Protein AF-A0A9D7XH21-F1 (afdb_monomer)

Secondary structure (DSSP, 8-state):
-HHHHHHHHHHHHHHHHHHHHHHHHHHHHT-------HHHHHHHHHHHHHHHHHHHHHHHHHHS-TT-HHHHHHHHHHHHHHHHHHHHTHHHHHHH-HHHHHHHHPPPPPHHHHHHHHTTSSPP--TT-HHHHHHHHTTSSS--HHHHHHHHHHHHHHHHT---

Mean predicted aligned error: 11.83 Å

Organism: NCBI:txid2981993

Nearest PDB structures (foldseek):
  3v5y-assembly4_D  TM=5.139E-01  e=1.428E+00  Homo sapiens
  3v5y-assembly1_A  TM=4.786E-01  e=1.506E+00  Homo sapiens
  6adq-assembly1_S  TM=3.654E-01  e=7.001E+00  Mycolicibacterium smegmatis MC2 51

Radius of gyration: 30.76 Å; Cα contacts (8 Å, |Δi|>4): 107; chains: 1; bounding box: 80×42×82 Å

Sequence (164 aa):
MLSIFKKLKFRNHFTVLASILSLIYLSLSFTTTKKDKPYTDLYFDSKTNFTASMDDLKNYIMEGNLSDQEVLSNIKIIIIRCRHFLKTMDFWWRYYEPIAYKKINGPLLVEWENEIFEKHEKPYKREGFGLSLALMYLEDKNITKDSLLHLIESAIKTIGCFFF

Foldseek 3Di:
DVVVVVVVVVVVVVVVVVVVVVVVVVVVVPPPPPPPPVVVVVLVVLLVVLLVLLVVLLVLLVPDDLVDPVSLVVSLVSLVVSVVSVVVCVVVCCPVPVVLCQQDANDDDDPVNQVVDVVPHPRDPPHRRLSVVLNVLSVDPDRDSVVSSVSSVSSSVSSPPDDD

Structure (mmCIF, N/CA/C/O backbone):
data_AF-A0A9D7XH21-F1
#
_entry.id   AF-A0A9D7XH21-F1
#
loop_
_atom_site.group_PDB
_atom_site.id
_atom_site.type_symbol
_atom_site.label_atom_id
_atom_site.label_alt_id
_atom_site.label_comp_id
_ato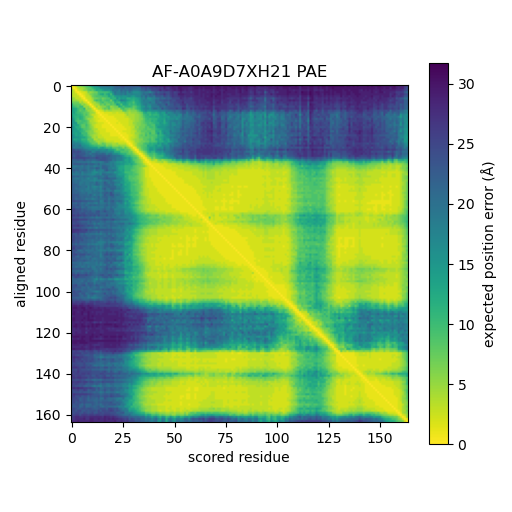m_site.label_asym_id
_atom_site.label_entity_id
_atom_site.label_seq_id
_atom_site.pdbx_PDB_ins_code
_atom_site.Cartn_x
_atom_site.Cartn_y
_atom_site.Cartn_z
_atom_site.occupancy
_atom_site.B_iso_or_equiv
_atom_site.auth_seq_id
_atom_site.auth_comp_id
_atom_site.auth_asym_id
_atom_site.auth_atom_id
_atom_site.pdbx_PDB_model_num
ATOM 1 N N . MET A 1 1 ? 58.608 4.704 -63.323 1.00 51.00 1 MET A N 1
ATOM 2 C CA . MET A 1 1 ? 58.122 3.694 -62.351 1.00 51.00 1 MET A CA 1
ATOM 3 C C . MET A 1 1 ? 57.861 4.257 -60.942 1.00 51.00 1 MET A C 1
ATOM 5 O O . MET A 1 1 ? 56.820 3.941 -60.384 1.00 51.00 1 MET A O 1
ATOM 9 N N . LEU A 1 2 ? 58.705 5.146 -60.387 1.00 54.78 2 LEU A N 1
ATOM 10 C CA . LEU A 1 2 ? 58.519 5.734 -59.036 1.00 54.78 2 LEU A CA 1
ATOM 11 C C . LEU A 1 2 ? 57.183 6.483 -58.802 1.00 54.78 2 LEU A C 1
ATOM 13 O O . LEU A 1 2 ? 56.647 6.458 -57.695 1.00 54.78 2 LEU A O 1
ATOM 17 N N . SER A 1 3 ? 56.639 7.148 -59.828 1.00 58.34 3 SER A N 1
ATOM 18 C CA . SER A 1 3 ? 55.398 7.942 -59.724 1.00 58.34 3 SER A CA 1
ATOM 19 C C . SER A 1 3 ? 54.155 7.077 -59.455 1.00 58.34 3 SER A C 1
ATOM 21 O O . SER A 1 3 ? 53.323 7.415 -58.613 1.00 58.34 3 SER A O 1
ATOM 23 N N . ILE A 1 4 ? 54.072 5.903 -60.091 1.00 57.84 4 ILE A N 1
ATOM 24 C CA . ILE A 1 4 ? 52.942 4.973 -59.942 1.00 57.84 4 ILE A CA 1
ATOM 25 C C . ILE A 1 4 ? 52.941 4.357 -58.538 1.00 57.84 4 ILE A C 1
ATOM 27 O O . ILE A 1 4 ? 51.895 4.315 -57.898 1.00 57.84 4 ILE A O 1
ATOM 31 N N . PHE A 1 5 ? 54.112 3.979 -58.011 1.00 54.84 5 PHE A N 1
ATOM 32 C CA . PHE A 1 5 ? 54.248 3.448 -56.649 1.00 54.84 5 PHE A CA 1
ATOM 33 C C . PHE A 1 5 ? 53.899 4.479 -55.566 1.00 54.84 5 PHE A C 1
ATOM 35 O O . PHE A 1 5 ? 53.228 4.133 -54.595 1.00 54.84 5 PHE A O 1
ATOM 42 N N . LYS A 1 6 ? 54.270 5.757 -55.746 1.00 54.91 6 LYS A N 1
ATOM 43 C CA . LYS A 1 6 ? 53.825 6.845 -54.853 1.00 54.91 6 LYS A CA 1
ATOM 44 C C . LYS A 1 6 ? 52.305 7.019 -54.883 1.00 54.91 6 LYS A C 1
ATOM 46 O O . LYS A 1 6 ? 51.694 7.135 -53.825 1.00 54.91 6 LYS A O 1
ATOM 51 N N . LYS A 1 7 ? 51.691 6.979 -56.070 1.00 56.06 7 LYS A N 1
ATOM 52 C CA . LYS A 1 7 ? 50.235 7.113 -56.245 1.00 56.06 7 LYS A CA 1
ATOM 53 C C . LYS A 1 7 ? 49.469 5.920 -55.652 1.00 56.06 7 LYS A C 1
ATOM 55 O O . LYS A 1 7 ? 48.429 6.118 -55.031 1.00 56.06 7 LYS A O 1
ATOM 60 N N . LEU A 1 8 ? 50.012 4.703 -55.771 1.00 55.62 8 LEU A N 1
ATOM 61 C CA . LEU A 1 8 ? 49.451 3.486 -55.169 1.00 55.62 8 LEU A CA 1
ATOM 62 C C . LEU A 1 8 ? 49.537 3.516 -53.635 1.00 55.62 8 LEU A C 1
ATOM 64 O O . LEU A 1 8 ? 48.551 3.239 -52.959 1.00 55.62 8 LEU A O 1
ATOM 68 N N . LYS A 1 9 ? 50.696 3.908 -53.087 1.00 58.12 9 LYS A N 1
ATOM 69 C CA . LYS A 1 9 ? 50.907 4.037 -51.638 1.00 58.12 9 LYS A CA 1
ATOM 70 C C . LYS A 1 9 ? 50.001 5.120 -51.040 1.00 58.12 9 LYS A C 1
ATOM 72 O O . LYS A 1 9 ? 49.374 4.892 -50.014 1.00 58.12 9 LYS A O 1
ATOM 77 N N . PHE A 1 10 ? 49.858 6.256 -51.724 1.00 60.00 10 PHE A N 1
ATOM 78 C CA . PHE A 1 10 ? 48.942 7.335 -51.339 1.00 60.00 10 PHE A CA 1
ATOM 79 C C . PHE A 1 10 ? 47.474 6.882 -51.358 1.00 60.00 10 PHE A C 1
ATOM 81 O O . PHE A 1 10 ? 46.757 7.116 -50.391 1.00 60.00 10 PHE A O 1
ATOM 88 N N . ARG A 1 11 ? 47.042 6.143 -52.391 1.00 65.44 11 ARG A N 1
ATOM 89 C CA . ARG A 1 11 ? 45.690 5.558 -52.465 1.00 65.44 11 ARG A CA 1
ATOM 90 C C . ARG A 1 11 ? 45.389 4.633 -51.281 1.00 65.44 11 ARG A C 1
ATOM 92 O O . ARG A 1 11 ? 44.303 4.724 -50.719 1.00 65.44 11 ARG A O 1
ATOM 99 N N . ASN A 1 12 ? 46.358 3.819 -50.861 1.00 71.31 12 ASN A N 1
ATOM 100 C CA . ASN A 1 12 ? 46.206 2.930 -49.707 1.00 71.31 12 ASN A CA 1
ATOM 101 C C . ASN A 1 12 ? 46.100 3.703 -48.378 1.00 71.31 12 ASN A C 1
ATOM 103 O O . ASN A 1 12 ? 45.361 3.296 -47.487 1.00 71.31 12 ASN A O 1
ATOM 107 N N . HIS A 1 13 ? 46.786 4.843 -48.243 1.00 76.00 13 HIS A N 1
ATOM 108 C CA . HIS A 1 13 ? 46.625 5.713 -47.073 1.00 76.00 13 HIS A CA 1
ATOM 109 C C . HIS A 1 13 ? 45.232 6.359 -47.022 1.00 76.00 13 HIS A C 1
ATOM 111 O O . HIS A 1 13 ? 44.646 6.432 -45.946 1.00 76.00 13 HIS A O 1
ATOM 117 N N . PHE A 1 14 ? 44.665 6.752 -48.170 1.00 82.25 14 PHE A N 1
ATOM 118 C CA . PHE A 1 14 ? 43.292 7.271 -48.243 1.00 82.25 14 PHE A CA 1
ATOM 119 C C . PHE A 1 14 ? 42.244 6.215 -47.897 1.00 82.25 14 PHE A C 1
ATOM 121 O O . PHE A 1 14 ? 41.312 6.515 -47.155 1.00 82.25 14 PHE A O 1
ATOM 128 N N . THR A 1 15 ? 42.398 4.978 -48.380 1.00 82.12 15 THR A N 1
ATOM 129 C CA . THR A 1 15 ? 41.472 3.892 -48.026 1.00 82.12 15 THR A CA 1
ATOM 130 C C . THR A 1 15 ? 41.544 3.557 -46.541 1.00 82.12 15 THR A C 1
ATOM 132 O O . THR A 1 15 ? 40.501 3.377 -45.923 1.00 82.12 15 THR A O 1
ATOM 135 N N . VAL A 1 16 ? 42.747 3.552 -45.948 1.00 84.81 16 VAL A N 1
ATOM 136 C CA . VAL A 1 16 ? 42.929 3.339 -44.501 1.00 84.81 16 VAL A CA 1
ATOM 137 C C . VAL A 1 16 ? 42.276 4.468 -43.698 1.00 84.81 16 VAL A C 1
ATOM 139 O O . VAL A 1 16 ? 41.514 4.200 -42.769 1.00 84.81 16 VAL A O 1
ATOM 142 N N . LEU A 1 17 ? 42.495 5.726 -44.087 1.00 87.62 17 LEU A N 1
ATOM 143 C CA . LEU A 1 17 ? 41.891 6.880 -43.419 1.00 87.62 17 LEU A CA 1
ATOM 144 C C . LEU A 1 17 ? 40.355 6.856 -43.512 1.00 87.62 17 LEU A C 1
ATOM 146 O O . LEU A 1 17 ? 39.676 7.077 -42.512 1.00 87.62 17 LEU A O 1
ATOM 150 N N . ALA A 1 18 ? 39.807 6.521 -44.684 1.00 88.19 18 ALA A N 1
ATOM 151 C CA . ALA A 1 18 ? 38.368 6.388 -44.893 1.00 88.19 18 ALA A CA 1
ATOM 152 C C . ALA A 1 18 ? 37.764 5.253 -44.051 1.00 88.19 18 ALA A C 1
ATOM 154 O O . ALA A 1 18 ? 36.704 5.434 -43.456 1.00 88.19 18 ALA A O 1
ATOM 155 N N . SER A 1 19 ? 38.452 4.111 -43.936 1.00 86.81 19 SER A N 1
ATOM 156 C CA . SER A 1 19 ? 38.000 3.018 -43.069 1.00 86.81 19 SER A CA 1
ATOM 157 C C . SER A 1 19 ? 38.019 3.393 -41.586 1.00 86.81 19 SER A C 1
ATOM 159 O O . SER A 1 19 ? 37.079 3.054 -40.874 1.00 86.81 19 SER A O 1
ATOM 161 N N . ILE A 1 20 ? 39.019 4.154 -41.124 1.00 90.12 20 ILE A N 1
ATOM 162 C CA . ILE A 1 20 ? 39.082 4.643 -39.737 1.00 90.12 20 ILE A CA 1
ATOM 163 C C . ILE A 1 20 ? 37.941 5.629 -39.464 1.00 90.12 20 ILE A C 1
ATOM 165 O O . ILE A 1 20 ? 37.239 5.492 -38.466 1.00 90.12 20 ILE A O 1
ATOM 169 N N . LEU A 1 21 ? 37.703 6.582 -40.371 1.00 91.00 21 LEU A N 1
ATOM 170 C CA . LEU A 1 21 ? 36.593 7.534 -40.261 1.00 91.00 21 LEU A CA 1
ATOM 171 C C . LEU A 1 21 ? 35.230 6.834 -40.270 1.00 91.00 21 LEU A C 1
ATOM 173 O O . LEU A 1 21 ? 34.357 7.188 -39.483 1.00 91.00 21 LEU A O 1
ATOM 177 N N . SER A 1 22 ? 35.058 5.808 -41.107 1.00 87.69 22 SER A N 1
ATOM 178 C CA . SER A 1 22 ? 33.842 4.991 -41.127 1.00 87.69 22 SER A CA 1
ATOM 179 C C . SER A 1 22 ? 33.650 4.217 -39.822 1.00 87.69 22 SER A C 1
ATOM 181 O O . SER A 1 22 ? 32.522 4.131 -39.344 1.00 87.69 22 SER A O 1
ATOM 183 N N . LEU A 1 23 ? 34.726 3.697 -39.221 1.00 87.12 23 LEU A N 1
ATOM 184 C CA . LEU A 1 23 ? 34.661 2.998 -37.936 1.00 87.12 23 LEU A CA 1
ATOM 185 C C . LEU A 1 23 ? 34.271 3.945 -36.793 1.00 87.12 23 LEU A C 1
ATOM 187 O O . LEU A 1 23 ? 33.457 3.582 -35.948 1.00 87.12 23 LEU A O 1
ATOM 191 N N . ILE A 1 24 ? 34.823 5.163 -36.793 1.00 88.44 24 ILE A N 1
ATOM 192 C CA . ILE A 1 24 ? 34.488 6.219 -35.827 1.00 88.44 24 ILE A CA 1
ATOM 193 C C . ILE A 1 24 ? 33.030 6.664 -36.001 1.00 88.44 24 ILE A C 1
ATOM 195 O O . ILE A 1 24 ? 32.310 6.842 -35.024 1.00 88.44 24 ILE A O 1
ATOM 199 N N . TYR A 1 25 ? 32.560 6.816 -37.240 1.00 88.25 25 TYR A N 1
ATOM 200 C CA . TYR A 1 25 ? 31.166 7.167 -37.507 1.00 88.25 25 TYR A CA 1
ATOM 201 C C . TYR A 1 25 ? 30.200 6.073 -37.033 1.00 88.25 25 TYR A C 1
ATOM 203 O O . TYR A 1 25 ? 29.202 6.368 -36.377 1.00 88.25 25 TYR A O 1
ATOM 211 N N . LEU A 1 26 ? 30.519 4.803 -37.304 1.00 85.50 26 LEU A N 1
ATOM 212 C CA . LEU A 1 26 ? 29.721 3.671 -36.835 1.00 85.50 26 LEU A CA 1
ATOM 213 C C . LEU A 1 26 ? 29.692 3.601 -35.304 1.00 85.50 26 LEU A C 1
ATOM 215 O O . LEU A 1 26 ? 28.616 3.428 -34.741 1.00 85.50 26 LEU A O 1
ATOM 219 N N . SER A 1 27 ? 30.822 3.795 -34.616 1.00 81.44 27 SER A N 1
ATOM 220 C CA . SER A 1 27 ? 30.853 3.765 -33.147 1.00 81.44 27 SER A CA 1
ATOM 221 C C . SER A 1 27 ? 30.068 4.913 -32.505 1.00 81.44 27 SER A C 1
ATOM 223 O O . SER A 1 27 ? 29.413 4.701 -31.486 1.00 81.44 27 SER A O 1
ATOM 225 N N . LEU A 1 28 ? 30.047 6.098 -33.123 1.00 80.69 28 LEU A N 1
ATOM 226 C CA . LEU A 1 28 ? 29.204 7.216 -32.686 1.00 80.69 28 LEU A CA 1
ATOM 227 C C . LEU A 1 28 ? 27.711 6.986 -32.986 1.00 80.69 28 LEU A C 1
ATOM 229 O O . LEU A 1 28 ? 26.853 7.418 -32.212 1.00 80.69 28 LEU A O 1
ATOM 233 N N . SER A 1 29 ? 27.382 6.263 -34.061 1.00 81.06 29 SER A N 1
ATOM 234 C CA . SER A 1 29 ? 25.996 5.942 -34.430 1.00 81.06 29 SER A CA 1
ATOM 235 C C . SER A 1 29 ? 25.322 4.958 -33.467 1.00 81.06 29 SER A C 1
ATOM 237 O O . SER A 1 29 ? 24.096 4.932 -33.395 1.00 81.06 29 SER A O 1
ATOM 239 N N . PHE A 1 30 ? 26.098 4.165 -32.721 1.00 71.50 30 PHE A N 1
ATOM 240 C CA . PHE A 1 30 ? 25.590 3.267 -31.678 1.00 71.50 30 PHE A CA 1
ATOM 241 C C . PHE A 1 30 ? 25.536 3.914 -30.289 1.00 71.50 30 PHE A C 1
ATOM 243 O O . PHE A 1 30 ? 25.385 3.204 -29.293 1.00 71.50 30 PHE A O 1
ATOM 250 N N . THR A 1 31 ? 25.625 5.244 -30.184 1.00 65.75 31 THR A N 1
ATOM 251 C CA . THR A 1 31 ? 25.331 5.907 -28.911 1.00 65.75 31 THR A CA 1
ATOM 252 C C . THR A 1 31 ? 23.868 5.665 -28.561 1.00 65.75 31 THR A C 1
ATOM 254 O O . THR A 1 31 ? 22.942 6.233 -29.132 1.00 65.75 31 THR A O 1
ATOM 257 N N . THR A 1 32 ? 23.645 4.750 -27.621 1.00 61.28 32 THR A N 1
ATOM 258 C CA . THR A 1 32 ? 22.331 4.536 -27.041 1.00 61.28 32 THR A CA 1
ATOM 259 C C . THR A 1 32 ? 21.981 5.812 -26.289 1.00 61.28 32 THR A C 1
ATOM 261 O O . THR A 1 32 ? 22.457 6.029 -25.173 1.00 61.28 32 THR A O 1
ATOM 264 N N . THR A 1 33 ? 21.161 6.678 -26.885 1.00 63.72 33 THR A N 1
ATOM 265 C CA . THR A 1 33 ? 20.379 7.634 -26.101 1.00 63.72 33 THR A CA 1
ATOM 266 C C . THR A 1 33 ? 19.731 6.812 -24.995 1.00 63.72 33 THR A C 1
ATOM 268 O O . THR A 1 33 ? 19.117 5.788 -25.317 1.00 63.72 33 THR A O 1
ATOM 271 N N . LYS A 1 34 ? 19.950 7.166 -23.717 1.00 63.28 34 LYS A N 1
ATOM 272 C CA . LYS A 1 34 ? 19.290 6.494 -22.588 1.00 63.28 34 LYS A CA 1
ATOM 273 C C . LYS A 1 34 ? 17.840 6.278 -22.997 1.00 63.28 34 LYS A C 1
ATOM 275 O O . LYS A 1 34 ? 17.137 7.236 -23.297 1.00 63.28 34 LYS A O 1
ATOM 280 N N . LYS A 1 35 ? 17.449 5.015 -23.153 1.00 61.44 35 LYS A N 1
ATOM 281 C CA . LYS A 1 35 ? 16.075 4.685 -23.496 1.00 61.44 35 LYS A CA 1
ATOM 282 C C . LYS A 1 35 ? 15.302 5.044 -22.238 1.00 61.44 35 LYS A C 1
ATOM 284 O O . LYS A 1 35 ? 15.401 4.295 -21.267 1.00 61.44 35 LYS A O 1
ATOM 289 N N . ASP A 1 36 ? 14.639 6.198 -22.230 1.00 67.19 36 ASP A N 1
ATOM 290 C CA . ASP A 1 36 ? 13.644 6.503 -21.210 1.00 67.19 36 ASP A CA 1
ATOM 291 C C . ASP A 1 36 ? 12.739 5.276 -21.145 1.00 67.19 36 ASP A C 1
ATOM 293 O O . ASP A 1 36 ? 12.237 4.798 -22.172 1.00 67.19 36 ASP A O 1
ATOM 297 N N . LYS A 1 37 ? 12.634 4.675 -19.963 1.00 78.31 37 LYS A N 1
ATOM 298 C CA . LYS A 1 37 ? 11.740 3.548 -19.733 1.00 78.31 37 LYS A CA 1
ATOM 299 C C . LYS A 1 37 ? 10.547 4.115 -18.970 1.00 78.31 37 LYS A C 1
ATOM 301 O O . LYS A 1 37 ? 10.375 3.789 -17.798 1.00 78.31 37 LYS A O 1
ATOM 306 N N . PRO A 1 38 ? 9.683 4.914 -19.630 1.00 81.81 38 PRO A N 1
ATOM 307 C CA . PRO A 1 38 ? 8.610 5.639 -18.953 1.00 81.81 38 PRO A CA 1
ATOM 308 C C . PRO A 1 38 ? 7.707 4.703 -18.147 1.00 81.81 38 PRO A C 1
ATOM 310 O O . PRO A 1 38 ? 7.156 5.087 -17.127 1.00 81.81 38 PRO A O 1
ATOM 313 N N . TYR A 1 39 ? 7.593 3.445 -18.576 1.00 83.06 39 TYR A N 1
ATOM 314 C CA . TYR A 1 39 ? 6.829 2.421 -17.881 1.00 83.06 39 TYR A CA 1
ATOM 315 C C . TYR A 1 39 ? 7.455 1.955 -16.558 1.00 83.06 39 TYR A C 1
ATOM 317 O O . TYR A 1 39 ? 6.735 1.758 -15.583 1.00 83.06 39 TYR A O 1
ATOM 325 N N . THR A 1 40 ? 8.778 1.752 -16.511 1.00 85.19 40 THR A N 1
ATOM 326 C CA . THR A 1 40 ? 9.445 1.355 -15.260 1.00 85.19 40 THR A CA 1
ATOM 327 C C . THR A 1 40 ? 9.511 2.523 -14.299 1.00 85.19 40 THR A C 1
ATOM 329 O O . THR A 1 40 ? 9.272 2.335 -13.112 1.00 85.19 40 THR A O 1
ATOM 332 N N . ASP A 1 41 ? 9.773 3.719 -14.820 1.00 89.12 41 ASP A N 1
ATOM 333 C CA . ASP A 1 41 ? 9.858 4.933 -14.014 1.00 89.12 41 ASP A CA 1
ATOM 334 C C . ASP A 1 41 ? 8.493 5.217 -13.374 1.00 89.12 41 ASP A C 1
ATOM 336 O O . ASP A 1 41 ? 8.392 5.311 -12.154 1.00 89.12 41 ASP A O 1
ATOM 340 N N . LEU A 1 42 ? 7.411 5.149 -14.162 1.00 90.19 42 LEU A N 1
ATOM 341 C CA . LEU A 1 42 ? 6.043 5.280 -13.656 1.00 90.19 42 LEU A CA 1
ATOM 342 C C . LEU A 1 42 ? 5.702 4.244 -12.573 1.00 90.19 42 LEU A C 1
ATOM 344 O O . LEU A 1 42 ? 4.997 4.574 -11.619 1.00 90.19 42 LEU A O 1
ATOM 348 N N . TYR A 1 43 ? 6.178 3.002 -12.693 1.00 89.12 43 TYR A N 1
ATOM 349 C CA . TYR A 1 43 ? 5.972 1.979 -11.665 1.00 89.12 43 TYR A CA 1
ATOM 350 C C . TYR A 1 43 ? 6.653 2.354 -10.341 1.00 89.12 43 TYR A C 1
ATOM 352 O O . TYR A 1 43 ? 6.007 2.312 -9.288 1.00 89.12 43 TYR A O 1
ATOM 360 N N . PHE A 1 44 ? 7.933 2.737 -10.383 1.00 89.25 44 PHE A N 1
ATOM 361 C CA . PHE A 1 44 ? 8.685 3.109 -9.183 1.00 89.25 44 PHE A CA 1
ATOM 362 C C . PHE A 1 44 ? 8.167 4.407 -8.558 1.00 89.25 44 PHE A C 1
ATOM 364 O O . PHE A 1 44 ? 8.015 4.473 -7.335 1.00 89.25 44 PHE A O 1
ATOM 371 N N . ASP A 1 45 ? 7.800 5.391 -9.377 1.00 91.56 45 ASP A N 1
ATOM 372 C CA . ASP A 1 45 ? 7.172 6.631 -8.925 1.00 91.56 45 ASP A CA 1
ATOM 373 C C . ASP A 1 45 ? 5.832 6.343 -8.245 1.00 91.56 45 ASP A C 1
ATOM 375 O O . ASP A 1 45 ? 5.575 6.798 -7.130 1.00 91.56 45 ASP A O 1
ATOM 379 N N . SER A 1 46 ? 4.989 5.509 -8.862 1.00 91.94 46 SER A N 1
ATOM 380 C CA . SER A 1 46 ? 3.700 5.124 -8.282 1.00 91.94 46 SER A CA 1
ATOM 381 C C . SER A 1 46 ? 3.887 4.385 -6.954 1.00 91.94 46 SER A C 1
ATOM 383 O O . SER A 1 46 ? 3.202 4.699 -5.983 1.00 91.94 46 SER A O 1
ATOM 385 N N . LYS A 1 47 ? 4.837 3.442 -6.867 1.00 91.12 47 LYS A N 1
ATOM 386 C CA . LYS A 1 47 ? 5.164 2.731 -5.617 1.00 91.12 47 LYS A CA 1
ATOM 387 C C . LYS A 1 47 ? 5.617 3.697 -4.517 1.00 91.12 47 LYS A C 1
ATOM 389 O O . LYS A 1 47 ? 5.178 3.567 -3.373 1.00 91.12 47 LYS A O 1
ATOM 394 N N . THR A 1 48 ? 6.447 4.676 -4.862 1.00 92.31 48 THR A N 1
ATOM 395 C CA . THR A 1 48 ? 6.949 5.689 -3.922 1.00 92.31 48 THR A CA 1
ATOM 396 C C . THR A 1 48 ? 5.808 6.571 -3.413 1.00 92.31 48 THR A C 1
ATOM 398 O O . THR A 1 48 ? 5.619 6.704 -2.206 1.00 92.31 48 THR A O 1
ATOM 401 N N . ASN A 1 49 ? 4.967 7.071 -4.320 1.00 93.94 49 ASN A N 1
ATOM 402 C CA . ASN A 1 49 ? 3.796 7.888 -3.992 1.00 93.94 49 ASN A CA 1
ATOM 403 C C . ASN A 1 49 ? 2.769 7.131 -3.132 1.00 93.94 49 ASN A C 1
ATOM 405 O O . ASN A 1 49 ? 2.160 7.704 -2.224 1.00 93.94 49 ASN A O 1
ATOM 409 N N . PHE A 1 50 ? 2.587 5.832 -3.384 1.00 94.00 50 PHE A N 1
ATOM 410 C CA . PHE A 1 50 ? 1.720 4.993 -2.562 1.00 94.00 50 PHE A CA 1
ATOM 411 C C . PHE A 1 50 ? 2.286 4.776 -1.160 1.00 94.00 50 PHE A C 1
ATOM 413 O O . PHE A 1 50 ? 1.541 4.876 -0.191 1.00 94.00 50 PHE A O 1
ATOM 420 N N . THR A 1 51 ? 3.595 4.535 -1.044 1.00 93.31 51 THR A N 1
ATOM 421 C CA . THR A 1 51 ? 4.274 4.423 0.259 1.00 93.31 51 THR A CA 1
ATOM 422 C C . THR A 1 51 ? 4.062 5.688 1.085 1.00 93.31 51 THR A C 1
ATOM 424 O O . THR A 1 51 ? 3.583 5.598 2.210 1.00 93.31 51 THR A O 1
ATOM 427 N N . ALA A 1 52 ? 4.289 6.861 0.487 1.00 94.31 52 ALA A N 1
ATOM 428 C CA . ALA A 1 52 ? 4.059 8.141 1.152 1.00 94.31 52 ALA A CA 1
ATOM 429 C C . ALA A 1 52 ? 2.598 8.307 1.612 1.00 94.31 52 ALA A C 1
ATOM 431 O O . ALA A 1 52 ? 2.346 8.682 2.750 1.00 94.31 52 ALA A O 1
ATOM 432 N N . SER A 1 53 ? 1.624 7.931 0.773 1.00 94.56 53 SER A N 1
ATOM 433 C CA . SER A 1 53 ? 0.199 7.987 1.144 1.00 94.56 53 SER A CA 1
ATOM 434 C C . SER A 1 53 ? -0.152 7.067 2.322 1.00 94.56 53 SER A C 1
ATOM 436 O O . SER A 1 53 ? -1.037 7.382 3.118 1.00 94.56 53 SER A O 1
ATOM 438 N N . MET A 1 54 ? 0.516 5.915 2.427 1.00 94.81 54 MET A N 1
ATOM 439 C CA . MET A 1 54 ? 0.335 4.978 3.536 1.00 94.81 54 MET A CA 1
ATOM 440 C C . MET A 1 54 ? 0.981 5.492 4.827 1.00 94.81 54 MET A C 1
ATOM 442 O O . MET A 1 54 ? 0.401 5.321 5.900 1.00 94.81 54 MET A O 1
ATOM 446 N N . ASP A 1 55 ? 2.135 6.152 4.728 1.00 95.25 55 ASP A N 1
ATOM 447 C CA . ASP A 1 55 ? 2.782 6.813 5.863 1.00 95.25 55 ASP A CA 1
ATOM 448 C C . ASP A 1 55 ? 1.947 7.998 6.370 1.00 95.25 55 ASP A C 1
ATOM 450 O O . ASP A 1 55 ? 1.744 8.129 7.577 1.00 95.25 55 ASP A O 1
ATOM 454 N N . ASP A 1 56 ? 1.363 8.796 5.471 1.00 95.44 56 ASP A N 1
ATOM 455 C CA . ASP A 1 56 ? 0.425 9.866 5.830 1.00 95.44 56 ASP A CA 1
ATOM 456 C C . ASP A 1 56 ? -0.788 9.318 6.595 1.00 95.44 56 ASP A C 1
ATOM 458 O O . ASP A 1 56 ? -1.182 9.864 7.626 1.00 95.44 56 ASP A O 1
ATOM 462 N N . LEU A 1 57 ? -1.368 8.206 6.125 1.00 96.25 57 LEU A N 1
ATOM 463 C CA . LEU A 1 57 ? -2.461 7.522 6.819 1.00 96.25 57 LEU A CA 1
ATOM 464 C C . LEU A 1 57 ? -2.034 7.063 8.218 1.00 96.25 57 LEU A C 1
ATOM 466 O O . LEU A 1 57 ? -2.772 7.266 9.183 1.00 96.25 57 LEU A O 1
ATOM 470 N N . LYS A 1 58 ? -0.851 6.452 8.336 1.00 96.62 58 LYS A N 1
ATOM 471 C CA . LYS A 1 58 ? -0.304 6.020 9.624 1.00 96.62 58 LYS A CA 1
ATOM 472 C C . LYS A 1 58 ? -0.168 7.206 10.581 1.00 96.62 58 LYS A C 1
ATOM 474 O O . LYS A 1 58 ? -0.658 7.124 11.706 1.00 96.62 58 LYS A O 1
ATOM 479 N N . ASN A 1 59 ? 0.447 8.299 10.137 1.00 96.19 59 ASN A N 1
ATOM 480 C CA . ASN A 1 59 ? 0.650 9.495 10.954 1.00 96.19 59 ASN A CA 1
ATOM 481 C C . ASN A 1 59 ? -0.689 10.107 11.384 1.00 96.19 59 ASN A C 1
ATOM 483 O O . ASN A 1 59 ? -0.878 10.400 12.563 1.00 96.19 59 ASN A O 1
ATOM 487 N N . TYR A 1 60 ? -1.664 10.178 10.473 1.00 96.31 60 TYR A N 1
ATOM 488 C CA . TYR A 1 60 ? -3.005 10.672 10.784 1.00 96.31 60 TYR A CA 1
ATOM 489 C C . TYR A 1 60 ? -3.705 9.833 11.868 1.00 96.31 60 TYR A C 1
ATOM 491 O O . TYR A 1 60 ? -4.334 10.378 12.772 1.00 96.31 60 TYR A O 1
ATOM 499 N N . ILE A 1 61 ? -3.559 8.503 11.832 1.00 95.75 61 ILE A N 1
ATOM 500 C CA . ILE A 1 61 ? -4.087 7.612 12.881 1.00 95.75 61 ILE A CA 1
ATOM 501 C C . ILE A 1 61 ? -3.335 7.804 14.208 1.00 95.75 61 ILE A C 1
ATOM 503 O O .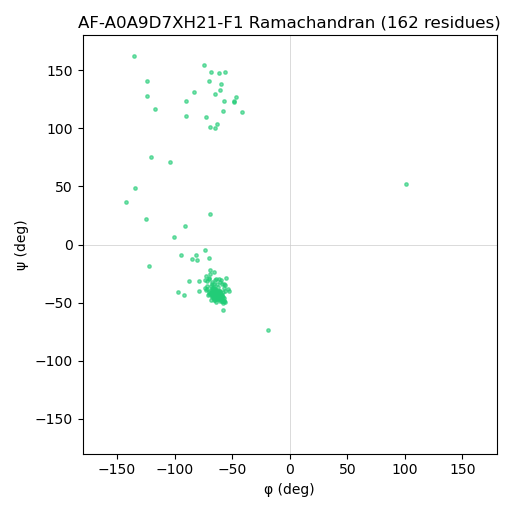 ILE A 1 61 ? -3.948 7.767 15.279 1.00 95.75 61 ILE A O 1
ATOM 507 N N . MET A 1 62 ? -2.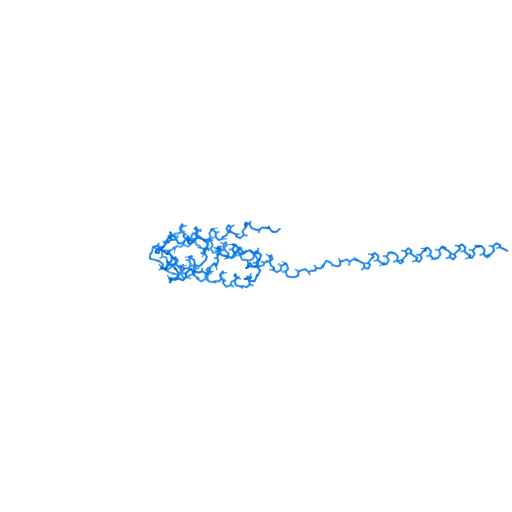013 7.989 14.162 1.00 95.75 62 MET A N 1
ATOM 508 C CA . MET A 1 62 ? -1.193 8.196 15.358 1.00 95.75 62 MET A CA 1
ATOM 509 C C . MET A 1 62 ? -1.575 9.486 16.089 1.00 95.75 62 MET A C 1
ATOM 511 O O . MET A 1 62 ? -1.773 9.456 17.306 1.00 95.75 62 MET A O 1
ATOM 515 N N . GLU A 1 63 ? -1.731 10.584 15.355 1.00 94.56 63 GLU A N 1
ATOM 516 C CA . GLU A 1 63 ? -2.055 11.910 15.892 1.00 94.56 63 GLU A CA 1
ATOM 517 C C . GLU A 1 63 ? -3.545 12.059 16.238 1.00 94.56 63 GLU A C 1
ATOM 519 O O . GLU A 1 63 ? -3.900 12.753 17.191 1.00 94.56 63 GLU A O 1
ATOM 524 N N . GLY A 1 64 ? -4.426 11.369 15.508 1.00 91.75 64 GLY A N 1
ATOM 525 C CA . GLY A 1 64 ? -5.873 11.477 15.655 1.00 91.75 64 GLY A CA 1
ATOM 526 C C . GLY A 1 64 ? -6.428 10.921 16.972 1.00 91.75 64 GLY A C 1
ATOM 527 O O . GLY A 1 64 ? -5.934 9.938 17.540 1.00 91.75 64 GLY A O 1
ATOM 528 N N . ASN A 1 65 ? -7.519 11.527 17.447 1.00 92.62 65 ASN A N 1
ATOM 529 C CA . ASN A 1 65 ? -8.335 10.990 18.533 1.00 92.62 65 ASN A CA 1
ATOM 530 C C . ASN A 1 65 ? -9.445 10.096 17.958 1.00 92.62 65 ASN A C 1
ATOM 532 O O . ASN A 1 65 ? -10.382 10.596 17.347 1.00 92.62 65 ASN A O 1
ATOM 536 N N . LEU A 1 66 ? -9.364 8.781 18.177 1.00 89.88 66 LEU A N 1
ATOM 537 C CA . LEU A 1 66 ? -10.321 7.814 17.616 1.00 89.88 66 LEU A CA 1
ATOM 538 C C . LEU A 1 66 ? -11.702 7.825 18.289 1.00 89.88 66 LEU A C 1
ATOM 540 O O . LEU A 1 66 ? -12.597 7.125 17.831 1.00 89.88 66 LEU A O 1
ATOM 544 N N . SER A 1 67 ? -11.885 8.611 19.351 1.00 89.69 67 SER A N 1
ATOM 545 C CA . SER A 1 67 ? -13.209 8.872 19.927 1.00 89.69 67 SER A CA 1
ATOM 546 C C . SER A 1 67 ? -13.988 9.942 19.154 1.00 89.69 67 SER A C 1
ATOM 548 O O . SER A 1 67 ? -15.181 10.116 19.394 1.00 89.69 67 SER A O 1
ATOM 550 N N . ASP A 1 68 ? -13.321 10.687 18.268 1.00 93.25 68 ASP A N 1
ATOM 551 C CA . ASP A 1 68 ? -13.938 11.724 17.449 1.00 93.25 68 ASP A CA 1
ATOM 552 C C . ASP A 1 68 ? -14.448 11.140 16.125 1.00 93.25 68 ASP A C 1
ATOM 554 O O . ASP A 1 68 ? -13.699 10.568 15.327 1.00 93.25 68 ASP A O 1
ATOM 558 N N . GLN A 1 69 ? -15.742 11.325 15.875 1.00 91.94 69 GLN A N 1
ATOM 559 C CA . GLN A 1 69 ? -16.404 10.839 14.674 1.00 91.94 69 GLN A CA 1
ATOM 560 C C . GLN A 1 69 ? -15.884 11.517 13.398 1.00 91.94 69 GLN A C 1
ATOM 562 O O . GLN A 1 69 ? -15.865 10.887 12.338 1.00 91.94 69 GLN A O 1
ATOM 567 N N . GLU A 1 70 ? -15.438 12.774 13.478 1.00 94.12 70 GLU A N 1
ATOM 568 C CA . GLU A 1 70 ? -14.848 13.475 12.336 1.00 94.12 70 GLU A CA 1
ATOM 569 C C . GLU A 1 70 ? -13.510 12.838 11.944 1.00 94.12 70 GLU A C 1
ATOM 571 O O . GLU A 1 70 ? -13.278 12.535 10.771 1.00 94.12 70 GLU A O 1
ATOM 576 N N . VAL A 1 71 ? -12.666 12.534 12.933 1.00 94.75 71 VAL A N 1
ATOM 577 C CA . VAL A 1 71 ? -11.390 11.834 12.730 1.00 94.75 71 VAL A CA 1
ATOM 578 C C . VAL A 1 71 ? -11.624 10.453 12.118 1.00 94.75 71 VAL A C 1
ATOM 580 O O . VAL A 1 71 ? -10.971 10.108 11.133 1.00 94.75 71 VAL A O 1
ATOM 583 N N . LEU A 1 72 ? -12.581 9.675 12.635 1.00 93.81 72 LEU A N 1
ATOM 584 C CA . LEU A 1 72 ? -12.920 8.357 12.080 1.00 93.81 72 LEU A CA 1
ATOM 585 C C . LEU A 1 72 ? -13.396 8.445 10.623 1.00 93.81 72 LEU A C 1
ATOM 587 O O . LEU A 1 72 ? -12.961 7.658 9.776 1.00 93.81 72 LEU A O 1
ATOM 591 N N . SER A 1 73 ? -14.245 9.428 10.311 1.00 94.69 73 SER A N 1
ATOM 592 C CA . SER A 1 73 ? -14.703 9.695 8.944 1.00 94.69 73 SER A CA 1
ATOM 593 C C . SER A 1 73 ? -13.531 10.032 8.014 1.00 94.69 73 SER A C 1
ATOM 595 O O . SER A 1 73 ? -13.412 9.475 6.919 1.00 94.69 73 SER A O 1
ATOM 597 N N . ASN A 1 74 ? -12.601 10.869 8.473 1.00 96.25 74 ASN A N 1
ATOM 598 C CA . ASN A 1 74 ? -11.418 11.239 7.704 1.00 96.25 74 ASN A CA 1
ATOM 599 C C . ASN A 1 74 ? -10.466 10.055 7.487 1.00 96.25 74 ASN A C 1
ATOM 601 O O . ASN A 1 74 ? -10.004 9.854 6.364 1.00 96.25 74 ASN A O 1
ATOM 605 N N . ILE A 1 75 ? -10.232 9.211 8.500 1.00 96.06 75 ILE A N 1
ATOM 606 C CA . ILE A 1 75 ? -9.456 7.969 8.336 1.00 96.06 75 ILE A CA 1
ATOM 607 C C . ILE A 1 75 ? -10.106 7.092 7.259 1.00 96.06 75 ILE A C 1
ATOM 609 O O . ILE A 1 75 ? -9.417 6.609 6.358 1.00 96.06 75 ILE A O 1
ATOM 613 N N . LYS A 1 76 ? -11.435 6.921 7.300 1.00 95.25 76 LYS A N 1
ATOM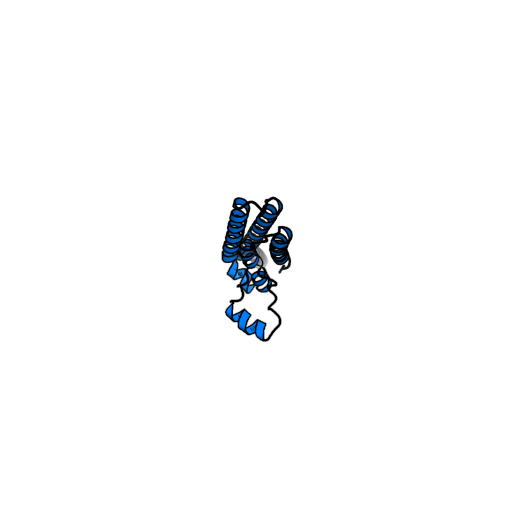 614 C CA . LYS A 1 76 ? -12.185 6.148 6.298 1.00 95.25 76 LYS A CA 1
ATOM 615 C C . LYS A 1 76 ? -11.974 6.700 4.885 1.00 95.25 76 LYS A C 1
ATOM 617 O O . LYS A 1 76 ? -11.682 5.931 3.967 1.00 95.25 76 LYS A O 1
ATOM 622 N N . ILE A 1 77 ? -12.047 8.020 4.711 1.00 95.50 77 ILE A N 1
ATOM 623 C CA . ILE A 1 77 ? -11.787 8.691 3.428 1.00 95.50 77 ILE A CA 1
ATOM 624 C C . ILE A 1 77 ? -10.348 8.441 2.952 1.00 95.50 77 ILE A C 1
ATOM 626 O O . ILE A 1 77 ? -10.140 8.093 1.787 1.00 95.50 77 ILE A O 1
ATOM 630 N N . ILE A 1 78 ? -9.353 8.567 3.835 1.00 95.75 78 ILE A N 1
ATOM 631 C CA . ILE A 1 78 ? -7.941 8.352 3.488 1.00 95.75 78 ILE A CA 1
ATOM 632 C C . ILE A 1 78 ? -7.696 6.889 3.090 1.00 95.75 78 ILE A C 1
ATOM 634 O O . ILE A 1 78 ? -7.038 6.643 2.076 1.00 95.75 78 ILE A O 1
ATOM 638 N N . ILE A 1 79 ? -8.264 5.917 3.813 1.00 94.94 79 ILE A N 1
ATOM 639 C CA . ILE A 1 79 ? -8.185 4.489 3.458 1.00 94.94 79 ILE A CA 1
ATOM 640 C C . ILE A 1 79 ? -8.774 4.255 2.063 1.00 94.94 79 ILE A C 1
ATOM 642 O O . ILE A 1 79 ? -8.133 3.621 1.224 1.00 94.94 79 ILE A O 1
ATOM 646 N N . ILE A 1 80 ? -9.966 4.789 1.782 1.00 93.25 80 ILE A N 1
ATOM 647 C CA . ILE A 1 80 ? -10.615 4.668 0.468 1.00 93.25 80 ILE A CA 1
ATOM 648 C C . ILE A 1 80 ? -9.725 5.270 -0.626 1.00 93.25 80 ILE A C 1
ATOM 650 O O . ILE A 1 80 ? -9.506 4.635 -1.660 1.00 93.25 80 ILE A O 1
ATOM 654 N N . ARG A 1 81 ? -9.138 6.447 -0.385 1.00 94.38 81 ARG A N 1
ATOM 655 C CA . ARG A 1 81 ? -8.198 7.087 -1.314 1.00 94.38 81 ARG A CA 1
ATOM 656 C C . ARG A 1 81 ? -6.972 6.212 -1.581 1.00 94.38 81 ARG A C 1
ATOM 658 O O . ARG A 1 81 ? -6.600 6.045 -2.740 1.00 94.38 81 ARG A O 1
ATOM 665 N N . CYS A 1 82 ? -6.389 5.602 -0.549 1.00 94.62 82 CYS A N 1
ATOM 666 C CA . CYS A 1 82 ? -5.266 4.673 -0.700 1.00 94.62 82 CYS A CA 1
ATOM 667 C C . CYS A 1 82 ? -5.657 3.454 -1.546 1.00 94.62 82 CYS A C 1
ATOM 669 O O . CYS A 1 82 ? -4.916 3.056 -2.442 1.00 94.62 82 CYS A O 1
ATOM 671 N N . ARG A 1 83 ? -6.853 2.891 -1.335 1.00 92.19 83 ARG A N 1
ATOM 672 C CA . ARG A 1 83 ? -7.363 1.773 -2.147 1.00 92.19 83 ARG A CA 1
ATOM 673 C C . ARG A 1 83 ? -7.580 2.168 -3.609 1.00 92.19 83 ARG A C 1
ATOM 675 O O . ARG A 1 83 ? -7.227 1.400 -4.503 1.00 92.19 83 ARG A O 1
ATOM 682 N N . HIS A 1 84 ? -8.111 3.364 -3.865 1.00 91.12 84 HIS A N 1
ATOM 683 C CA . HIS A 1 84 ? -8.235 3.900 -5.223 1.00 91.12 84 HIS A CA 1
ATOM 684 C C . HIS A 1 84 ? -6.874 4.117 -5.883 1.00 91.12 84 HIS A C 1
ATOM 686 O O . HIS A 1 84 ? -6.711 3.767 -7.049 1.00 91.12 84 HIS A O 1
ATOM 692 N N . PHE A 1 85 ? -5.887 4.629 -5.145 1.00 92.81 85 PHE A N 1
ATOM 693 C CA . PHE A 1 85 ? -4.523 4.767 -5.648 1.00 92.81 85 PHE A CA 1
ATOM 694 C C . PHE A 1 85 ? -3.928 3.402 -6.000 1.00 92.81 85 PHE A C 1
ATOM 696 O O . PHE A 1 85 ? -3.431 3.206 -7.101 1.00 92.81 85 PHE A O 1
ATOM 703 N N . LEU A 1 86 ? -4.060 2.408 -5.121 1.00 90.62 86 LEU A N 1
ATOM 704 C CA . LEU A 1 86 ? -3.596 1.052 -5.406 1.00 90.62 86 LEU A CA 1
ATOM 705 C C . LEU A 1 86 ? -4.279 0.458 -6.650 1.00 90.62 86 LEU A C 1
ATOM 707 O O . LEU A 1 86 ? -3.668 -0.319 -7.381 1.00 90.62 86 LEU A O 1
ATOM 711 N N . LYS A 1 87 ? -5.528 0.849 -6.942 1.00 90.50 87 LYS A N 1
ATOM 712 C CA . LYS A 1 87 ? -6.231 0.404 -8.150 1.00 90.50 87 LYS A CA 1
ATOM 713 C C . LYS A 1 87 ? -5.564 0.893 -9.441 1.00 90.50 87 LYS A C 1
ATOM 715 O O . LYS A 1 87 ? -5.640 0.187 -10.444 1.00 90.50 87 LYS A O 1
ATOM 720 N N . THR A 1 88 ? -4.887 2.043 -9.432 1.00 89.38 88 THR A N 1
ATOM 721 C CA . THR A 1 88 ? -4.175 2.555 -10.619 1.00 89.38 88 THR A CA 1
ATOM 722 C C . THR A 1 88 ? -2.934 1.721 -10.947 1.00 89.38 88 THR A C 1
ATOM 724 O O . THR A 1 88 ? -2.593 1.558 -12.115 1.00 89.38 88 THR A O 1
ATOM 727 N N . MET A 1 89 ? -2.312 1.120 -9.929 1.00 89.25 89 MET A N 1
ATOM 728 C CA . MET A 1 89 ? -1.150 0.229 -10.045 1.00 89.25 89 MET A CA 1
ATOM 729 C C . MET A 1 89 ? -1.499 -1.268 -9.959 1.00 89.25 89 MET A C 1
ATOM 731 O O . MET A 1 89 ? -0.600 -2.111 -9.943 1.00 89.25 89 MET A O 1
ATOM 735 N N . ASP A 1 90 ? -2.794 -1.604 -9.923 1.00 87.19 90 ASP A N 1
ATOM 736 C CA . ASP A 1 90 ? -3.332 -2.962 -9.746 1.00 87.19 90 ASP A CA 1
ATOM 737 C C . ASP A 1 90 ? -2.736 -3.950 -10.743 1.00 87.19 90 ASP A C 1
ATOM 739 O O . ASP A 1 90 ? -2.390 -5.066 -10.371 1.00 87.19 90 ASP A O 1
ATOM 743 N N . PHE A 1 91 ? -2.561 -3.521 -11.995 1.00 86.25 91 PHE A N 1
ATOM 744 C CA . PHE A 1 91 ? -1.941 -4.345 -13.024 1.00 86.25 91 PHE A CA 1
ATOM 745 C C . PHE A 1 91 ? -0.533 -4.788 -12.608 1.00 86.25 91 PHE A C 1
ATOM 747 O O . PHE A 1 91 ? -0.268 -5.983 -12.528 1.00 86.25 91 PHE A O 1
ATOM 754 N N . TRP A 1 92 ? 0.360 -3.850 -12.284 1.00 88.75 92 TRP A N 1
ATOM 755 C CA . TRP A 1 92 ? 1.734 -4.183 -11.908 1.00 88.75 92 TRP A CA 1
ATOM 756 C C . TRP A 1 92 ? 1.785 -5.064 -10.674 1.00 88.75 92 TRP A C 1
ATOM 758 O O . TRP A 1 92 ? 2.453 -6.089 -10.674 1.00 88.75 92 TRP A O 1
ATOM 768 N N . TRP A 1 93 ? 1.055 -4.687 -9.632 1.00 87.81 93 TRP A N 1
ATOM 769 C CA . TRP A 1 93 ? 1.169 -5.354 -8.343 1.00 87.81 93 TRP A CA 1
ATOM 770 C C . TRP A 1 93 ? 0.526 -6.732 -8.354 1.00 87.81 93 TRP A C 1
ATOM 772 O O . TRP A 1 93 ? 1.015 -7.636 -7.690 1.00 87.81 93 TRP A O 1
ATOM 782 N N . ARG A 1 94 ? -0.519 -6.948 -9.154 1.00 85.88 94 ARG A N 1
ATOM 783 C CA . ARG A 1 94 ? -1.119 -8.275 -9.292 1.00 85.88 94 ARG A CA 1
ATOM 784 C C . ARG A 1 94 ? -0.192 -9.273 -9.986 1.00 85.88 94 ARG A C 1
ATOM 786 O O . ARG A 1 94 ? -0.263 -10.454 -9.663 1.00 85.88 94 ARG A O 1
ATOM 793 N N . TYR A 1 95 ? 0.656 -8.823 -10.912 1.00 86.88 95 TYR A N 1
ATOM 794 C CA . TYR A 1 95 ? 1.547 -9.711 -11.668 1.00 86.88 95 TYR A CA 1
ATOM 795 C C . TYR A 1 95 ? 2.960 -9.794 -11.092 1.00 86.88 95 TYR A C 1
ATOM 797 O O . TYR A 1 95 ? 3.523 -10.882 -11.034 1.00 86.88 95 TYR A O 1
ATOM 805 N N . TYR A 1 96 ? 3.523 -8.671 -10.657 1.00 85.62 96 TYR A N 1
ATOM 806 C CA . TYR A 1 96 ? 4.876 -8.622 -10.111 1.00 85.62 96 TYR A CA 1
ATOM 807 C C . TYR A 1 96 ? 4.913 -8.903 -8.610 1.00 85.62 96 TYR A C 1
ATOM 809 O O . TYR A 1 96 ? 5.872 -9.500 -8.139 1.00 85.62 96 TYR A O 1
ATOM 817 N N . GLU A 1 97 ? 3.863 -8.529 -7.871 1.00 86.50 97 GLU A N 1
ATOM 818 C CA . GLU A 1 97 ? 3.840 -8.571 -6.403 1.00 86.50 97 GLU A CA 1
ATOM 819 C C . GLU A 1 97 ? 2.539 -9.180 -5.829 1.00 86.50 97 GLU A C 1
ATOM 821 O O . GLU A 1 97 ? 1.918 -8.605 -4.924 1.00 86.50 97 GLU A O 1
ATOM 826 N N . PRO A 1 98 ? 2.070 -10.346 -6.322 1.00 85.88 98 PRO A N 1
ATOM 827 C CA . PRO A 1 98 ? 0.737 -10.871 -6.002 1.00 85.88 98 PRO A CA 1
ATOM 828 C C . PRO A 1 98 ? 0.514 -11.094 -4.501 1.00 85.88 98 PRO A C 1
ATOM 830 O O . PRO A 1 98 ? -0.587 -10.885 -3.985 1.00 85.88 98 PRO A O 1
ATOM 833 N N . ILE A 1 99 ? 1.566 -11.489 -3.776 1.00 84.88 99 ILE A N 1
ATOM 834 C CA . ILE A 1 99 ? 1.522 -11.689 -2.323 1.00 84.88 99 ILE A CA 1
ATOM 835 C C . ILE A 1 99 ? 1.330 -10.348 -1.610 1.00 84.88 99 ILE A C 1
ATOM 837 O O . ILE A 1 99 ? 0.521 -10.257 -0.682 1.00 84.88 99 ILE A O 1
ATOM 841 N N . ALA A 1 100 ? 2.046 -9.307 -2.044 1.00 86.12 100 ALA A N 1
ATOM 842 C CA . ALA A 1 100 ? 1.925 -7.975 -1.470 1.00 86.12 100 ALA A CA 1
ATOM 843 C C . ALA A 1 100 ? 0.543 -7.382 -1.736 1.00 86.12 100 ALA A C 1
ATOM 845 O O . ALA A 1 100 ? -0.117 -6.897 -0.818 1.00 86.12 100 ALA A O 1
ATOM 846 N N . TYR A 1 101 ? 0.073 -7.506 -2.978 1.00 88.06 101 TYR A N 1
ATOM 847 C CA . TYR A 1 101 ? -1.250 -7.053 -3.371 1.00 88.06 101 TYR A CA 1
ATOM 848 C C . TYR A 1 101 ? -2.344 -7.701 -2.520 1.00 88.06 101 TYR A C 1
ATOM 850 O O . TYR A 1 101 ? -3.190 -6.995 -1.964 1.00 88.06 101 TYR A O 1
ATOM 858 N N . LYS A 1 102 ? -2.289 -9.033 -2.353 1.00 85.50 102 LYS A N 1
ATOM 859 C CA . LYS A 1 102 ? -3.226 -9.755 -1.490 1.00 85.50 102 LYS A CA 1
ATOM 860 C C . LYS A 1 102 ? -3.177 -9.187 -0.077 1.00 85.50 102 LYS A C 1
ATOM 862 O O . LYS A 1 102 ? -4.217 -8.799 0.424 1.00 85.50 102 LYS A O 1
ATOM 867 N N . LYS A 1 103 ? -1.988 -9.028 0.513 1.00 85.44 103 LYS A N 1
ATOM 868 C CA . LYS A 1 103 ? -1.832 -8.541 1.891 1.00 85.44 103 LYS A CA 1
ATOM 869 C C . LYS A 1 103 ? -2.385 -7.138 2.149 1.00 85.44 103 LYS A C 1
ATOM 871 O O . LYS A 1 103 ? -2.838 -6.871 3.261 1.00 85.44 103 LYS A O 1
ATOM 876 N N . ILE A 1 104 ? -2.337 -6.257 1.153 1.00 89.50 104 ILE A N 1
ATOM 877 C CA . ILE A 1 104 ? -2.730 -4.849 1.294 1.00 89.50 104 ILE A CA 1
ATOM 878 C C . ILE A 1 104 ? -4.202 -4.633 0.934 1.00 89.50 104 ILE A C 1
ATOM 880 O O . ILE A 1 104 ? -4.902 -3.915 1.645 1.00 89.50 104 ILE A O 1
ATOM 884 N N . ASN A 1 105 ? -4.681 -5.248 -0.151 1.00 85.62 105 ASN A N 1
ATOM 885 C CA . ASN A 1 105 ? -6.022 -5.019 -0.704 1.00 85.62 105 ASN A CA 1
ATOM 886 C C . ASN A 1 105 ? -6.655 -6.307 -1.242 1.00 85.62 105 ASN A C 1
ATOM 888 O O . ASN A 1 105 ? -7.347 -6.307 -2.261 1.00 85.62 105 ASN A O 1
ATOM 892 N N . GLY A 1 106 ? -6.406 -7.423 -0.562 1.00 78.12 106 GLY A N 1
ATOM 893 C CA . GLY A 1 106 ? -7.030 -8.694 -0.880 1.00 78.12 106 GLY A CA 1
ATOM 894 C C . GLY A 1 106 ? -8.560 -8.596 -0.852 1.00 78.12 106 GLY A C 1
ATOM 895 O O . GLY A 1 106 ? -9.121 -7.795 -0.089 1.00 78.12 106 GLY A O 1
ATOM 896 N N . PRO A 1 107 ? -9.243 -9.395 -1.689 1.00 72.31 107 PRO A N 1
ATOM 897 C CA . PRO A 1 107 ? -10.692 -9.501 -1.643 1.00 72.31 107 PRO A CA 1
ATOM 898 C C . PRO A 1 107 ? -11.102 -10.114 -0.308 1.00 72.31 107 PRO A C 1
ATOM 900 O O . PRO A 1 107 ? -10.573 -11.154 0.074 1.00 72.31 107 PRO A O 1
ATOM 90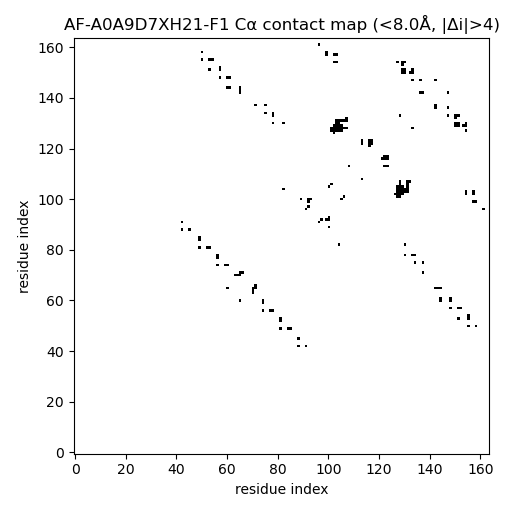3 N N . LEU A 1 108 ? -12.035 -9.480 0.397 1.00 65.62 108 LEU A N 1
ATOM 904 C CA . LEU A 1 108 ? -12.611 -10.083 1.593 1.00 65.62 108 LEU A CA 1
ATOM 905 C C . LEU A 1 108 ? -13.263 -11.413 1.207 1.00 65.62 108 LEU A C 1
ATOM 907 O O . LEU A 1 108 ? -13.905 -11.504 0.160 1.00 65.62 108 LEU A O 1
ATOM 911 N N . LEU A 1 109 ? -13.068 -12.430 2.042 1.00 62.81 109 LEU A N 1
ATOM 912 C CA . LEU A 1 109 ? -13.733 -13.717 1.867 1.00 62.81 109 LEU A CA 1
ATOM 913 C C . LEU A 1 109 ? -15.240 -13.495 1.938 1.00 62.81 109 LEU A C 1
ATOM 915 O O . LEU A 1 109 ? -15.712 -12.782 2.830 1.00 62.81 109 LEU A O 1
ATOM 919 N N . VAL A 1 110 ? -15.980 -14.071 0.994 1.00 61.78 110 VAL A N 1
ATOM 920 C CA . VAL A 1 110 ? -17.432 -13.909 0.988 1.00 61.78 110 VAL A CA 1
ATOM 921 C C . VAL A 1 110 ? -18.011 -14.688 2.168 1.00 61.78 110 VAL A C 1
ATOM 923 O O . VAL A 1 110 ? -17.535 -15.776 2.482 1.00 61.78 110 VAL A O 1
ATOM 926 N N . GLU A 1 111 ? -19.023 -14.141 2.845 1.00 60.84 111 GLU A N 1
ATOM 927 C CA . GLU A 1 111 ? -19.594 -14.750 4.059 1.00 60.84 111 GLU A CA 1
ATOM 928 C C . GLU A 1 111 ? -20.011 -16.212 3.837 1.00 60.84 111 GLU A C 1
ATOM 930 O O . GLU A 1 111 ? -19.709 -17.063 4.668 1.00 60.84 111 GLU A O 1
ATOM 935 N N . TRP A 1 112 ? -20.567 -16.535 2.663 1.00 59.78 112 TRP A N 1
ATOM 936 C CA . TRP A 1 112 ? -20.936 -17.908 2.306 1.00 59.78 112 TRP A CA 1
ATOM 937 C C . TRP A 1 112 ? -19.733 -18.836 2.067 1.00 59.78 112 TRP A C 1
ATOM 939 O O . TRP A 1 112 ? -19.843 -20.038 2.297 1.00 59.78 112 TRP A O 1
ATOM 949 N N . GLU A 1 113 ? -18.581 -18.313 1.629 1.00 59.72 113 GLU A N 1
ATOM 950 C CA . GLU A 1 113 ? -17.346 -19.103 1.554 1.00 59.72 113 GLU A CA 1
ATOM 951 C C . GLU A 1 113 ? -16.889 -19.430 2.980 1.00 59.72 113 GLU A C 1
ATOM 953 O O . GLU A 1 113 ? -16.671 -20.595 3.307 1.00 59.72 113 GLU A O 1
ATOM 958 N N . ASN A 1 114 ? -16.850 -18.435 3.872 1.00 60.19 114 ASN A N 1
ATOM 959 C CA . ASN A 1 114 ? -16.458 -18.653 5.266 1.00 60.19 114 ASN A CA 1
ATOM 960 C C . ASN A 1 114 ? -17.389 -19.627 6.000 1.00 60.19 114 ASN A C 1
ATOM 962 O O . ASN A 1 114 ? -16.884 -20.487 6.705 1.00 60.19 114 ASN A O 1
ATOM 966 N N . GLU A 1 115 ? -18.710 -19.566 5.818 1.00 63.84 115 GLU A N 1
ATOM 967 C CA . GLU A 1 115 ? -19.647 -20.485 6.490 1.00 63.84 115 GLU A CA 1
ATOM 968 C C . GLU A 1 115 ? -19.448 -21.954 6.085 1.00 63.84 115 GLU A C 1
ATOM 970 O O . GLU A 1 115 ? -19.515 -22.858 6.925 1.00 63.84 115 GLU A O 1
ATOM 975 N N . ILE A 1 116 ? -19.184 -22.209 4.800 1.00 62.62 116 ILE A N 1
ATOM 976 C CA . ILE A 1 116 ? -18.922 -23.562 4.298 1.00 62.62 116 ILE A CA 1
ATOM 977 C C . ILE A 1 116 ? -17.565 -24.060 4.810 1.00 62.62 116 ILE A C 1
ATOM 979 O O . ILE A 1 116 ? -17.453 -25.220 5.214 1.00 62.62 116 ILE A O 1
ATOM 983 N N . PHE A 1 117 ? -16.545 -23.197 4.836 1.00 59.19 117 PHE A N 1
ATOM 984 C CA . PHE A 1 117 ? -15.195 -23.580 5.249 1.00 59.19 117 PHE A CA 1
ATOM 985 C C . PHE A 1 117 ? -15.030 -23.663 6.774 1.00 59.19 117 PHE A C 1
ATOM 987 O O . PHE A 1 117 ? -14.434 -24.622 7.243 1.00 59.19 117 PHE A O 1
ATOM 994 N N . GLU A 1 118 ? -15.606 -22.766 7.576 1.00 63.19 118 GLU A N 1
ATOM 995 C CA . GLU A 1 118 ? -15.504 -22.778 9.050 1.00 63.19 118 GLU A CA 1
ATOM 996 C C . GLU A 1 118 ? -16.190 -23.993 9.693 1.00 63.19 118 GLU A C 1
ATOM 998 O O . GLU A 1 118 ? -15.816 -24.421 10.786 1.00 63.19 118 GLU A O 1
ATOM 1003 N N . LYS A 1 119 ? -17.167 -24.601 9.004 1.00 66.81 119 LYS A N 1
ATOM 1004 C CA . LYS A 1 119 ? -17.800 -25.856 9.435 1.00 66.81 119 LYS A CA 1
ATOM 1005 C C . LYS A 1 119 ? -16.861 -27.066 9.331 1.00 66.81 119 LYS A C 1
ATOM 1007 O O . LYS A 1 119 ? -17.061 -28.053 10.042 1.00 66.81 119 LYS A O 1
ATOM 1012 N N . HIS A 1 120 ? -15.868 -27.013 8.442 1.00 67.75 120 HIS A N 1
ATOM 1013 C CA . HIS A 1 120 ? -15.021 -28.157 8.085 1.00 67.75 120 HIS A CA 1
ATOM 1014 C C . HIS A 1 120 ? -13.519 -27.923 8.310 1.00 67.75 120 HIS A C 1
ATOM 1016 O O . HIS A 1 120 ? -12.763 -28.885 8.432 1.00 67.75 120 HIS A O 1
ATOM 1022 N N . GLU A 1 121 ? -13.087 -26.672 8.423 1.00 56.84 121 GLU A N 1
ATOM 1023 C CA . GLU A 1 121 ? -11.704 -26.249 8.597 1.00 56.84 121 GLU A CA 1
ATOM 1024 C C . GLU A 1 121 ? -11.599 -25.164 9.673 1.00 56.84 121 GLU A C 1
ATOM 1026 O O . GLU A 1 121 ? -12.573 -24.527 10.072 1.00 56.84 121 GLU A O 1
ATOM 1031 N N . LYS A 1 122 ? -10.380 -24.954 10.179 1.00 57.22 122 LYS A N 1
ATOM 1032 C CA . LYS A 1 122 ? -10.119 -23.847 11.105 1.00 57.22 122 LYS A CA 1
ATOM 1033 C C . LYS A 1 122 ? -10.417 -22.517 10.398 1.00 57.22 122 LYS A C 1
ATOM 1035 O O . LYS A 1 122 ? -10.139 -22.432 9.202 1.00 57.22 122 LYS A O 1
ATOM 1040 N N . PRO A 1 123 ? -10.891 -21.480 11.121 1.00 56.75 123 PRO A N 1
ATOM 1041 C CA . PRO A 1 123 ? -11.210 -20.186 10.530 1.00 56.75 123 PRO A CA 1
ATOM 1042 C C . PRO A 1 123 ? -10.094 -19.713 9.610 1.00 56.75 123 PRO A C 1
ATOM 1044 O O . PRO A 1 123 ? -8.922 -19.686 10.015 1.00 56.75 123 PRO A O 1
ATOM 1047 N N . TYR A 1 124 ? -10.450 -19.375 8.368 1.00 54.81 124 TYR A N 1
ATOM 1048 C CA . TYR A 1 124 ? -9.476 -18.898 7.400 1.00 54.81 124 TYR A CA 1
ATOM 1049 C C . TYR A 1 124 ? -8.777 -17.678 7.998 1.00 54.81 124 TYR A C 1
ATOM 1051 O O . TYR A 1 124 ? -9.412 -16.700 8.402 1.00 54.81 124 TYR A O 1
ATOM 1059 N N . LYS A 1 125 ? -7.447 -17.740 8.096 1.00 55.66 125 LYS A N 1
ATOM 1060 C CA . LYS A 1 125 ? -6.661 -16.635 8.639 1.00 55.66 125 LYS A CA 1
ATOM 1061 C C . LYS A 1 125 ? -6.937 -15.393 7.794 1.00 55.66 125 LYS A C 1
ATOM 1063 O O . LYS A 1 125 ? -6.531 -15.339 6.634 1.00 55.66 125 LYS A O 1
ATOM 1068 N N . ARG A 1 126 ? -7.551 -14.362 8.388 1.00 62.16 126 ARG A N 1
ATOM 1069 C CA . ARG A 1 126 ? -7.697 -13.014 7.797 1.00 62.16 126 ARG A CA 1
ATOM 1070 C C . ARG A 1 126 ? -6.353 -12.267 7.713 1.00 62.16 126 ARG A C 1
ATOM 1072 O O . ARG A 1 126 ? -6.296 -11.041 7.750 1.00 62.16 126 ARG A O 1
ATOM 1079 N N . GLU A 1 127 ? -5.255 -13.013 7.642 1.00 59.06 127 GLU A N 1
ATOM 1080 C CA . GLU A 1 127 ? -3.905 -12.498 7.510 1.00 59.06 127 GLU A CA 1
ATOM 1081 C C . GLU A 1 127 ? -3.739 -11.976 6.081 1.00 59.06 127 GLU A C 1
ATOM 1083 O O . GLU A 1 127 ? -3.683 -12.738 5.116 1.00 59.06 127 GLU A O 1
ATOM 1088 N N . GLY A 1 128 ? -3.659 -10.652 5.956 1.00 60.12 128 GLY A N 1
ATOM 1089 C CA . GLY A 1 128 ? -3.388 -9.997 4.685 1.00 60.12 128 GLY A CA 1
ATOM 1090 C C . GLY A 1 128 ? -4.617 -9.428 3.988 1.00 60.12 128 GLY A C 1
ATOM 1091 O O . GLY A 1 128 ? -4.813 -9.698 2.817 1.00 60.12 128 GLY A O 1
ATOM 1092 N N . PHE A 1 129 ? -5.410 -8.616 4.684 1.00 69.44 129 PHE A N 1
ATOM 1093 C CA . PHE A 1 129 ? -6.460 -7.788 4.078 1.00 69.44 129 PHE A CA 1
ATOM 1094 C C . PHE A 1 129 ? -6.295 -6.300 4.428 1.00 69.44 129 PHE A C 1
ATOM 1096 O O . PHE A 1 129 ? -7.269 -5.564 4.373 1.00 69.44 129 PHE A O 1
ATOM 1103 N N . GLY A 1 130 ? -5.080 -5.868 4.794 1.00 85.38 130 GLY A N 1
ATOM 1104 C CA . GLY A 1 130 ? -4.714 -4.597 5.444 1.00 85.38 130 GLY A CA 1
ATOM 1105 C C . GLY A 1 130 ? -5.739 -3.463 5.359 1.00 85.38 130 GLY A C 1
ATOM 1106 O O . GLY A 1 130 ? -6.414 -3.180 6.344 1.00 85.38 130 GLY A O 1
ATOM 1107 N N . LEU A 1 131 ? -5.891 -2.840 4.184 1.00 91.00 131 LEU A N 1
ATOM 1108 C CA . LEU A 1 131 ? -6.797 -1.700 3.983 1.00 91.00 131 LEU A CA 1
ATOM 1109 C C . LEU A 1 131 ? -8.284 -2.086 3.994 1.00 91.00 131 LEU A C 1
ATOM 1111 O O . LEU A 1 131 ? -9.112 -1.321 4.481 1.00 91.00 131 LEU A O 1
ATOM 1115 N N . SER A 1 132 ? -8.639 -3.258 3.461 1.00 88.75 132 SER A N 1
ATOM 1116 C CA . SER A 1 132 ? -10.015 -3.774 3.497 1.00 88.75 132 SER A CA 1
ATOM 1117 C C . SER A 1 132 ? -10.458 -4.081 4.928 1.00 88.75 132 SER A C 1
ATOM 1119 O O . SER A 1 132 ? -11.558 -3.714 5.327 1.00 88.75 132 SER A O 1
ATOM 1121 N N . LEU A 1 133 ? -9.583 -4.718 5.707 1.00 88.12 133 LEU A N 1
ATOM 1122 C CA . LEU A 1 133 ? -9.836 -5.082 7.095 1.00 88.12 133 LEU A CA 1
ATOM 1123 C C . LEU A 1 133 ? -9.832 -3.853 8.001 1.00 88.12 133 LEU A C 1
ATOM 1125 O O . LEU A 1 133 ? -10.680 -3.759 8.877 1.00 88.12 133 LEU A O 1
ATOM 1129 N N . ALA A 1 134 ? -8.944 -2.886 7.754 1.00 91.56 134 ALA A N 1
ATOM 1130 C CA . ALA A 1 134 ? -8.959 -1.607 8.457 1.00 91.56 134 ALA A CA 1
ATOM 1131 C C . ALA A 1 134 ? -10.275 -0.853 8.220 1.00 91.56 134 ALA A C 1
ATOM 1133 O O . ALA A 1 134 ? -10.841 -0.313 9.162 1.00 91.56 134 ALA A O 1
ATOM 1134 N N . LEU A 1 135 ? -10.799 -0.864 6.988 1.00 91.12 135 LEU A N 1
ATOM 1135 C CA . LEU A 1 135 ? -12.081 -0.231 6.673 1.00 91.12 135 LEU A CA 1
ATOM 1136 C C . LEU A 1 135 ? -13.247 -0.864 7.445 1.00 91.12 135 LEU A C 1
ATOM 1138 O O . LEU A 1 135 ? -14.057 -0.133 8.001 1.00 91.12 135 LEU A O 1
ATOM 1142 N N . MET A 1 136 ? -13.305 -2.198 7.498 1.00 87.81 136 MET A N 1
ATOM 1143 C CA . MET A 1 136 ? -14.301 -2.921 8.298 1.00 87.81 136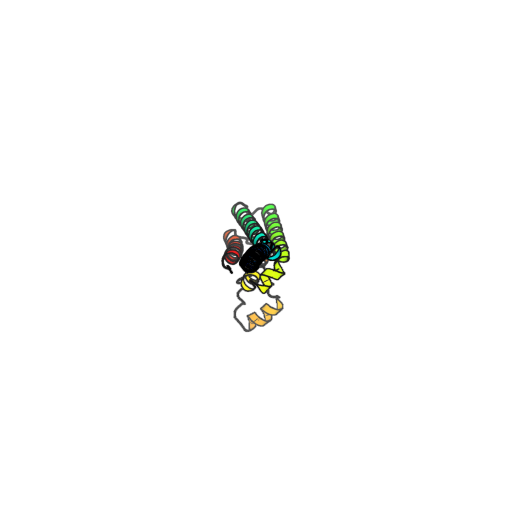 MET A CA 1
ATOM 1144 C C . MET A 1 136 ? -14.139 -2.647 9.791 1.00 87.81 136 MET A C 1
ATOM 1146 O O . MET A 1 136 ? -15.122 -2.454 10.493 1.00 87.81 136 MET A O 1
ATOM 1150 N N . TYR A 1 137 ? -12.896 -2.608 10.275 1.00 89.81 137 TYR A N 1
ATOM 1151 C CA . TYR A 1 137 ? -12.605 -2.375 11.685 1.00 89.81 137 TYR A CA 1
ATOM 1152 C C . TYR A 1 137 ? -13.107 -1.006 12.163 1.00 89.81 137 TYR A C 1
ATOM 1154 O O . TYR A 1 137 ? -13.494 -0.865 13.316 1.00 89.81 137 TYR A O 1
ATOM 1162 N N . LEU A 1 138 ? -13.167 -0.003 11.279 1.00 90.81 138 LEU A N 1
ATOM 1163 C CA . LEU A 1 138 ? -13.761 1.302 11.595 1.00 90.81 138 LEU A CA 1
ATOM 1164 C C . LEU A 1 138 ? -15.290 1.274 11.753 1.00 90.81 138 LEU A C 1
ATOM 1166 O O . LEU A 1 138 ? -15.867 2.266 12.189 1.00 90.81 138 LEU A O 1
ATOM 1170 N N . GLU A 1 139 ? -15.956 0.185 11.372 1.00 87.56 139 GLU A N 1
ATOM 1171 C CA . GLU A 1 139 ? -17.404 0.005 11.535 1.00 87.56 139 GLU A CA 1
ATOM 1172 C C . GLU A 1 139 ? -17.747 -0.748 12.833 1.00 87.56 139 GLU A C 1
ATOM 1174 O O . GLU A 1 139 ? -18.913 -0.797 13.233 1.00 87.56 139 GLU A O 1
ATOM 1179 N N . ASP A 1 140 ? -16.738 -1.285 13.528 1.00 86.50 140 ASP A N 1
ATOM 1180 C CA . ASP A 1 140 ? -16.905 -1.949 14.817 1.00 86.50 140 ASP A CA 1
ATOM 1181 C C . ASP A 1 140 ? -17.144 -0.954 15.963 1.00 86.50 140 ASP A C 1
ATOM 1183 O O . ASP A 1 140 ? -16.715 0.198 15.949 1.00 86.50 140 ASP A O 1
ATOM 1187 N N . LYS A 1 141 ? -17.805 -1.427 17.028 1.00 81.19 141 LYS A N 1
ATOM 1188 C CA . LYS A 1 141 ? -18.139 -0.601 18.205 1.00 81.19 141 LYS A CA 1
ATOM 1189 C C . LYS A 1 141 ? -16.932 -0.264 19.087 1.00 81.19 141 LYS A C 1
ATOM 1191 O O . LYS A 1 141 ? -16.961 0.739 19.791 1.00 81.19 141 LYS A O 1
ATOM 1196 N N . ASN A 1 142 ? -15.902 -1.112 19.076 1.00 86.81 142 ASN A N 1
ATOM 1197 C CA . ASN A 1 142 ? -14.750 -1.028 19.977 1.00 86.81 142 ASN A CA 1
ATOM 1198 C C . ASN A 1 142 ? -13.454 -0.871 19.175 1.00 86.81 142 ASN A C 1
ATOM 1200 O O . ASN A 1 142 ? -12.672 -1.813 19.018 1.00 86.81 142 ASN A O 1
ATOM 1204 N N . ILE A 1 143 ? -13.243 0.337 18.659 1.00 89.69 143 ILE A N 1
ATOM 1205 C CA . ILE A 1 143 ? -12.057 0.689 17.879 1.00 89.69 143 ILE A CA 1
ATOM 1206 C C . ILE A 1 143 ? -10.918 1.045 18.835 1.00 89.69 143 ILE A C 1
ATOM 1208 O O . ILE A 1 143 ? -11.072 1.848 19.752 1.00 89.69 143 ILE A O 1
ATOM 1212 N N . THR A 1 144 ? -9.748 0.460 18.602 1.00 91.75 144 THR A N 1
ATOM 1213 C CA . THR A 1 144 ? -8.520 0.741 19.348 1.00 91.75 144 THR A CA 1
ATOM 1214 C C . THR A 1 144 ? -7.420 1.167 18.389 1.00 91.75 144 THR A C 1
ATOM 1216 O O . THR A 1 144 ? -7.280 0.614 17.294 1.00 91.75 144 THR A O 1
ATOM 1219 N N . LYS A 1 145 ? -6.626 2.156 18.810 1.00 93.56 145 LYS A N 1
ATOM 1220 C CA . LYS A 1 145 ? -5.558 2.724 17.982 1.00 93.56 145 LYS A CA 1
ATOM 1221 C C . LYS A 1 145 ? -4.502 1.685 17.627 1.00 93.56 145 LYS A C 1
ATOM 1223 O O . LYS A 1 145 ? -4.149 1.573 16.459 1.00 93.56 145 LYS A O 1
ATOM 1228 N N . ASP A 1 146 ? -4.078 0.882 18.596 1.00 91.81 146 ASP A N 1
ATOM 1229 C CA . ASP A 1 146 ? -3.036 -0.128 18.397 1.00 91.81 146 ASP A CA 1
ATOM 1230 C C . ASP A 1 146 ? -3.449 -1.189 17.372 1.00 91.81 146 ASP A C 1
ATOM 1232 O O . ASP A 1 146 ? -2.667 -1.533 16.488 1.00 91.81 146 ASP A O 1
ATOM 1236 N N . SER A 1 147 ? -4.699 -1.660 17.431 1.00 90.69 147 SER A N 1
ATOM 1237 C CA . SER A 1 147 ? -5.206 -2.647 16.470 1.00 90.69 147 SER A CA 1
ATOM 1238 C C . SER A 1 147 ? -5.297 -2.064 15.062 1.00 90.69 147 SER A C 1
ATOM 1240 O O . SER A 1 147 ? -4.884 -2.709 14.100 1.00 90.69 147 SER A O 1
ATOM 1242 N N . LEU A 1 148 ? -5.793 -0.829 14.930 1.00 92.31 148 LEU A N 1
ATOM 1243 C CA . LEU A 1 148 ? -5.870 -0.153 13.637 1.00 92.31 148 LEU A CA 1
ATOM 1244 C C . LEU A 1 148 ? -4.470 0.094 13.053 1.00 92.31 148 LEU A C 1
ATOM 1246 O O . LEU A 1 148 ? -4.232 -0.204 11.883 1.00 92.31 148 LEU A O 1
ATOM 1250 N N . LEU A 1 149 ? -3.528 0.576 13.868 1.00 93.81 149 LEU A N 1
ATOM 1251 C CA . LEU A 1 149 ? -2.139 0.772 13.456 1.00 93.81 149 LEU A CA 1
ATOM 1252 C C . LEU A 1 149 ? -1.484 -0.543 13.052 1.00 93.81 149 LEU A C 1
ATOM 1254 O O . LEU A 1 149 ? -0.829 -0.582 12.017 1.00 93.81 149 LEU A O 1
ATOM 1258 N N . HIS A 1 150 ? -1.721 -1.634 13.780 1.00 91.44 150 HIS A N 1
ATOM 1259 C CA . HIS A 1 150 ? -1.179 -2.943 13.426 1.00 91.44 150 HIS A CA 1
ATOM 1260 C C . HIS A 1 150 ? -1.578 -3.378 12.004 1.00 91.44 150 HIS A C 1
ATOM 1262 O O . HIS A 1 150 ? -0.751 -3.905 11.253 1.00 91.44 150 HIS A O 1
ATOM 1268 N N . LEU A 1 151 ? -2.825 -3.109 11.597 1.00 90.62 151 LEU A N 1
ATOM 1269 C CA . LEU A 1 151 ? -3.306 -3.395 10.241 1.00 90.62 151 LEU A CA 1
ATOM 1270 C C . LEU A 1 151 ? -2.585 -2.553 9.179 1.00 90.62 151 LEU A C 1
ATOM 1272 O O . LEU A 1 151 ? -2.174 -3.088 8.144 1.00 90.62 151 LEU A O 1
ATOM 1276 N N . ILE A 1 152 ? -2.406 -1.255 9.438 1.00 93.19 152 ILE A N 1
ATOM 1277 C CA . ILE A 1 152 ? -1.745 -0.327 8.510 1.00 93.19 152 ILE A CA 1
ATOM 1278 C C . ILE A 1 152 ? -0.238 -0.595 8.427 1.00 93.19 152 ILE A C 1
ATOM 1280 O O . ILE A 1 152 ? 0.317 -0.667 7.333 1.00 93.19 152 ILE A O 1
ATOM 1284 N N . GLU A 1 153 ? 0.429 -0.834 9.552 1.00 92.00 153 GLU A N 1
ATOM 1285 C CA . GLU A 1 153 ? 1.862 -1.135 9.603 1.00 92.00 153 GLU A CA 1
ATOM 1286 C C . GLU A 1 153 ? 2.201 -2.465 8.931 1.00 92.00 153 GLU A C 1
ATOM 1288 O O . GLU A 1 153 ? 3.218 -2.573 8.244 1.00 92.00 153 GLU A O 1
ATOM 1293 N N . SER A 1 154 ? 1.334 -3.472 9.063 1.00 88.62 154 SER A N 1
ATOM 1294 C CA . SER A 1 154 ? 1.476 -4.736 8.336 1.00 88.62 154 SER A CA 1
ATOM 1295 C C . SER A 1 154 ? 1.416 -4.523 6.815 1.00 88.62 154 SER A C 1
ATOM 1297 O O . SER A 1 154 ? 2.220 -5.094 6.065 1.00 88.62 154 SER A O 1
ATOM 1299 N N . ALA A 1 155 ? 0.522 -3.643 6.350 1.00 89.88 155 ALA A N 1
ATOM 1300 C CA . ALA A 1 155 ? 0.453 -3.248 4.946 1.00 89.88 155 ALA A CA 1
ATOM 1301 C C . ALA A 1 155 ? 1.716 -2.485 4.506 1.00 89.88 155 ALA A C 1
ATOM 1303 O O . ALA A 1 155 ? 2.324 -2.872 3.510 1.00 89.88 155 ALA A O 1
ATOM 1304 N N . ILE A 1 156 ? 2.174 -1.487 5.273 1.00 91.81 156 ILE A N 1
ATOM 1305 C CA . ILE A 1 156 ? 3.396 -0.708 4.985 1.0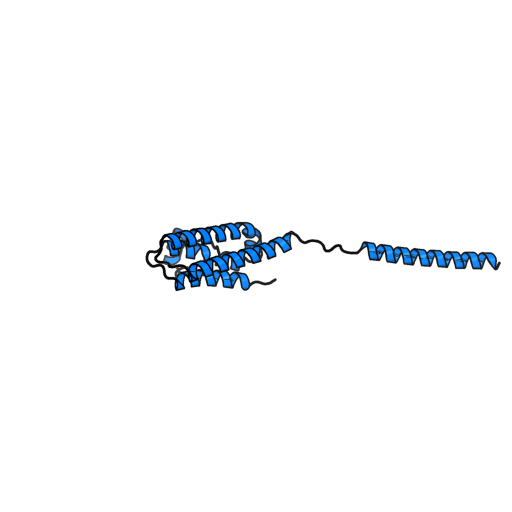0 91.81 156 ILE A CA 1
ATOM 1306 C C . ILE A 1 156 ? 4.630 -1.612 4.902 1.00 91.81 156 ILE A C 1
ATOM 1308 O O . ILE A 1 156 ? 5.372 -1.572 3.921 1.00 91.81 156 ILE A O 1
ATOM 1312 N N . LYS A 1 157 ? 4.822 -2.499 5.885 1.00 90.19 157 LYS A N 1
ATOM 1313 C CA . LYS A 1 157 ? 5.941 -3.454 5.906 1.00 90.19 157 LYS A CA 1
ATOM 1314 C C . LYS A 1 157 ? 5.977 -4.318 4.647 1.00 90.19 157 LYS A C 1
ATOM 1316 O O . LYS A 1 157 ? 7.048 -4.671 4.159 1.00 90.19 157 LYS A O 1
ATOM 1321 N N . THR A 1 158 ? 4.807 -4.655 4.116 1.00 88.38 158 THR A N 1
ATOM 1322 C CA . THR A 1 158 ? 4.692 -5.460 2.902 1.00 88.38 158 THR A CA 1
ATOM 1323 C C . THR A 1 158 ? 5.186 -4.706 1.662 1.00 88.38 158 THR A C 1
ATOM 1325 O O . THR A 1 158 ? 5.822 -5.320 0.809 1.00 88.38 158 THR A O 1
ATOM 1328 N N . ILE A 1 159 ? 4.976 -3.387 1.580 1.00 88.50 159 ILE A N 1
ATOM 1329 C CA . ILE A 1 159 ? 5.439 -2.546 0.459 1.00 88.50 159 ILE A CA 1
ATOM 1330 C C . ILE A 1 159 ? 6.973 -2.543 0.361 1.00 88.50 159 ILE A C 1
ATOM 1332 O O . ILE A 1 159 ? 7.532 -2.620 -0.737 1.00 88.50 159 ILE A O 1
ATOM 1336 N N . GLY A 1 160 ? 7.651 -2.488 1.513 1.00 79.19 160 GLY A N 1
ATOM 1337 C CA . GLY A 1 160 ? 9.113 -2.436 1.607 1.00 79.19 160 GLY A CA 1
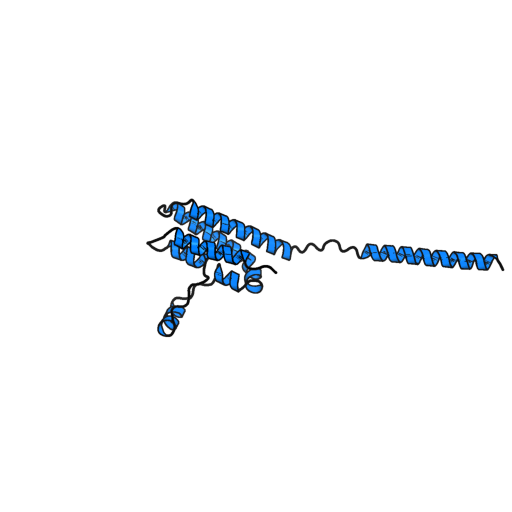ATOM 1338 C C . GLY A 1 160 ? 9.829 -3.784 1.472 1.00 79.19 160 GLY A C 1
ATOM 1339 O O . GLY A 1 160 ? 11.050 -3.808 1.379 1.00 79.19 160 GLY A O 1
ATOM 1340 N N . CYS A 1 161 ? 9.110 -4.910 1.472 1.00 70.00 161 CYS A N 1
ATOM 1341 C CA . CYS A 1 161 ? 9.727 -6.240 1.523 1.00 70.00 161 CYS A CA 1
ATOM 1342 C C . CYS A 1 161 ? 10.152 -6.790 0.148 1.00 70.00 161 CYS A C 1
ATOM 1344 O O . CYS A 1 161 ? 10.879 -7.780 0.097 1.00 70.00 161 CYS A O 1
ATOM 1346 N N . PHE A 1 162 ? 9.713 -6.176 -0.954 1.00 60.09 162 PHE A N 1
ATOM 1347 C CA . PHE A 1 162 ? 9.953 -6.694 -2.300 1.00 60.09 162 PHE A CA 1
ATOM 1348 C C . PHE A 1 162 ? 10.804 -5.734 -3.137 1.00 60.09 162 PHE A C 1
ATOM 1350 O O . PHE A 1 162 ? 10.410 -4.593 -3.417 1.00 60.09 162 PHE A O 1
ATOM 1357 N N . PHE A 1 163 ? 11.986 -6.228 -3.506 1.00 53.31 163 PHE A N 1
ATOM 1358 C CA . PHE A 1 163 ? 12.948 -5.621 -4.417 1.00 53.31 163 PHE A CA 1
ATOM 1359 C C . PHE A 1 163 ? 13.222 -6.633 -5.538 1.00 53.31 163 PHE A C 1
ATOM 1361 O O . PHE A 1 163 ? 13.517 -7.793 -5.245 1.00 53.31 163 PHE A O 1
ATOM 1368 N N . PHE A 1 164 ? 13.088 -6.192 -6.790 1.00 45.41 164 PHE A N 1
ATOM 1369 C CA . PHE A 1 164 ? 13.689 -6.864 -7.945 1.00 45.41 164 PHE A CA 1
ATOM 1370 C C . PHE A 1 164 ? 15.175 -6.519 -8.023 1.00 45.41 164 PHE A C 1
ATOM 1372 O O . PHE A 1 164 ? 15.512 -5.355 -7.697 1.00 45.41 164 PHE A O 1
#

Solvent-accessible surface area (backbone atoms only — not comparable to full-atom values): 9425 Å² total; per-residue (Å²): 116,71,66,59,54,52,53,53,56,50,50,52,51,51,53,51,51,51,51,51,52,51,51,54,49,51,60,62,69,66,60,74,67,82,75,79,52,67,69,60,51,51,50,54,50,50,53,51,56,50,50,52,54,51,50,51,50,51,50,50,59,70,73,46,56,85,88,38,67,68,49,48,50,48,51,51,51,50,49,52,51,52,53,55,54,50,58,78,46,38,70,58,32,56,73,79,34,44,70,46,39,33,27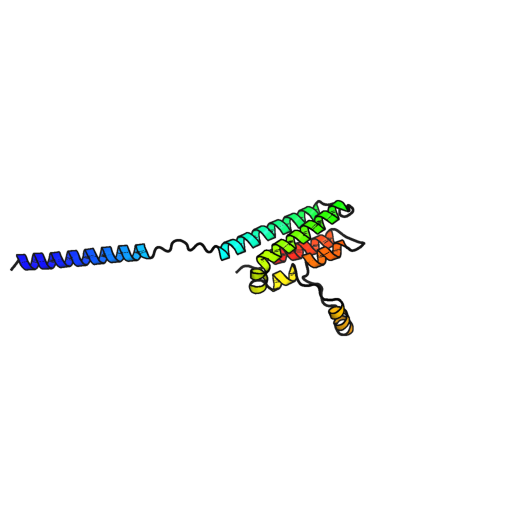,32,62,26,81,76,80,52,70,72,58,49,57,62,41,49,77,78,42,76,71,78,75,81,78,40,24,17,55,53,49,43,55,54,47,72,72,48,95,81,72,50,67,68,64,51,47,53,31,50,49,55,29,53,54,44,66,75,71,70,79,135

pLDDT: mean 81.62, std 13.82, range [45.41, 96.62]